Protein AF-I0GXJ2-F1 (afdb_monomer_lite)

pLDDT: mean 88.06, std 14.37, range [41.97, 97.31]

Organism: Actinoplanes missouriensis (strain ATCC 14538 / DSM 43046 / CBS 188.64 / JCM 3121 / NBRC 102363 / NCIMB 12654 / NRRL B-3342 / UNCC 431) (NCBI:txid512565)

Foldseek 3Di:
DDADPNFDKDQLVVLQVVLVPPRHSVNQVVCVVPVVFDWDFDADPVRDTDIITTNVVSNVVVVVVVVVVVVVVPDD

Secondary structure (DSSP, 8-state):
-EEETTEEEE-HHHHHHHH-SS--HHHHHHHHHHS----EEEE-TTS-EEEEEEHHHHHHHHHHHHHHHHHHT---

Radius of gyration: 13.56 Å; chains: 1; bounding box: 38×22×38 Å

Structure (mmCIF, N/CA/C/O backbone):
data_AF-I0GXJ2-F1
#
_entry.id   AF-I0GXJ2-F1
#
loop_
_atom_site.group_PDB
_atom_site.id
_atom_site.type_symbol
_atom_site.label_atom_id
_atom_site.label_alt_id
_atom_site.label_comp_id
_atom_site.label_asym_id
_atom_site.label_entity_id
_atom_site.label_seq_id
_atom_site.pdbx_PDB_ins_code
_atom_site.Cartn_x
_atom_site.Cartn_y
_atom_site.Cartn_z
_atom_site.occupancy
_atom_site.B_iso_or_equiv
_atom_site.auth_seq_id
_atom_site.auth_comp_id
_atom_site.auth_asym_id
_atom_site.auth_atom_id
_atom_site.pdbx_PDB_model_num
ATOM 1 N N . MET A 1 1 ? 8.524 4.784 -6.474 1.00 91.88 1 MET A N 1
ATOM 2 C CA . MET A 1 1 ? 7.328 3.951 -6.748 1.00 91.88 1 MET A CA 1
ATOM 3 C C . MET A 1 1 ? 7.432 3.410 -8.164 1.00 91.88 1 MET A C 1
ATOM 5 O O . MET A 1 1 ? 8.279 3.888 -8.907 1.00 91.88 1 MET A O 1
ATOM 9 N N . ILE A 1 2 ? 6.636 2.408 -8.531 1.00 93.50 2 ILE A N 1
ATOM 10 C CA . ILE A 1 2 ? 6.659 1.798 -9.868 1.00 93.50 2 ILE A CA 1
ATOM 11 C C . ILE A 1 2 ? 5.238 1.680 -10.416 1.00 93.50 2 ILE A C 1
ATOM 13 O O . ILE A 1 2 ? 4.311 1.444 -9.646 1.00 93.50 2 ILE A O 1
ATOM 17 N N . LEU A 1 3 ? 5.062 1.846 -11.724 1.00 93.56 3 LEU A N 1
ATOM 18 C CA . LEU A 1 3 ? 3.783 1.626 -12.395 1.00 93.56 3 LEU A CA 1
ATOM 19 C C . LEU A 1 3 ? 3.740 0.181 -12.909 1.00 93.56 3 L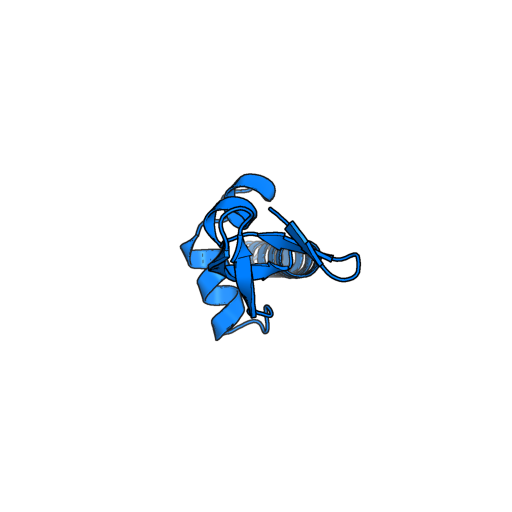EU A C 1
ATOM 21 O O . LEU A 1 3 ? 4.654 -0.238 -13.614 1.00 93.56 3 LEU A O 1
ATOM 25 N N . VAL A 1 4 ? 2.707 -0.574 -12.541 1.00 90.75 4 VAL A N 1
ATOM 26 C CA . VAL A 1 4 ? 2.496 -1.969 -12.958 1.00 90.75 4 VAL A CA 1
ATOM 27 C C . VAL A 1 4 ? 1.044 -2.105 -13.386 1.00 90.75 4 VAL A C 1
ATOM 29 O O . VAL A 1 4 ? 0.153 -1.828 -12.588 1.00 90.75 4 VAL A O 1
ATOM 32 N N . ASP A 1 5 ? 0.814 -2.468 -14.647 1.00 90.19 5 ASP A N 1
ATOM 33 C CA . ASP A 1 5 ? -0.525 -2.645 -15.231 1.00 90.19 5 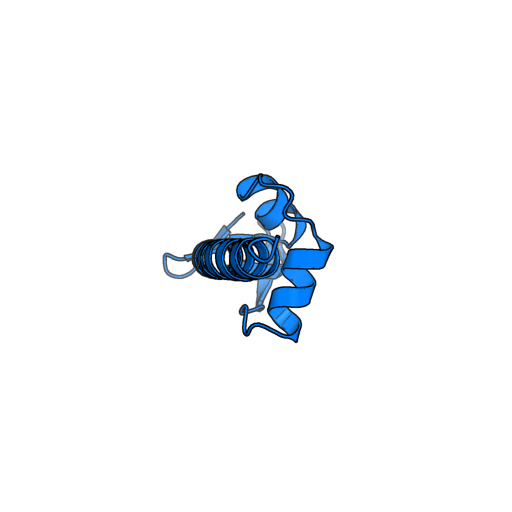ASP A CA 1
ATOM 34 C C . ASP A 1 5 ? -1.475 -1.450 -14.992 1.00 90.19 5 ASP A C 1
ATOM 36 O O . ASP A 1 5 ? -2.658 -1.609 -14.705 1.00 90.19 5 ASP A O 1
ATOM 40 N N . GLY A 1 6 ? -0.941 -0.224 -15.066 1.00 92.94 6 GLY A N 1
ATOM 41 C CA . GLY A 1 6 ? -1.701 1.014 -14.839 1.00 92.94 6 GLY A CA 1
ATOM 42 C C . GLY A 1 6 ? -1.950 1.365 -13.365 1.00 92.94 6 GLY A C 1
ATOM 43 O O . GLY A 1 6 ? -2.530 2.408 -13.074 1.00 92.94 6 GLY A O 1
ATOM 44 N N . GLU A 1 7 ? -1.478 0.548 -12.424 1.00 95.25 7 GLU A N 1
ATOM 45 C CA . GLU A 1 7 ? -1.572 0.790 -10.986 1.00 95.25 7 GLU A CA 1
ATOM 46 C C . GLU A 1 7 ? -0.208 1.221 -10.425 1.00 95.25 7 GLU A C 1
ATOM 48 O O . GLU A 1 7 ? 0.834 0.667 -10.779 1.00 95.25 7 GLU A O 1
ATOM 53 N N . LEU A 1 8 ? -0.179 2.233 -9.552 1.00 96.12 8 LEU A N 1
ATOM 54 C CA . LEU A 1 8 ? 1.065 2.683 -8.925 1.00 96.12 8 LEU A CA 1
ATOM 55 C C . LEU A 1 8 ? 1.339 1.874 -7.654 1.00 96.12 8 LEU A C 1
ATOM 57 O O . LEU A 1 8 ? 0.559 1.905 -6.705 1.00 96.12 8 LEU A O 1
ATOM 61 N N . TRP A 1 9 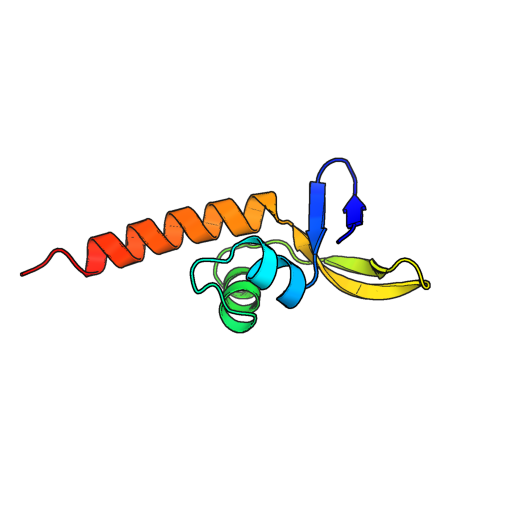? 2.477 1.190 -7.617 1.00 96.69 9 TRP A N 1
ATOM 62 C CA . TRP A 1 9 ? 2.921 0.347 -6.515 1.00 96.69 9 TRP A CA 1
ATOM 63 C C . TRP A 1 9 ? 4.109 0.969 -5.781 1.00 96.69 9 TRP A C 1
ATOM 65 O O . TRP A 1 9 ? 5.141 1.321 -6.362 1.00 96.69 9 TRP A O 1
ATOM 75 N N . GLY A 1 10 ? 4.000 1.058 -4.461 1.00 96.44 10 GLY A N 1
ATOM 76 C CA . GLY A 1 10 ? 5.037 1.600 -3.588 1.00 96.44 10 GLY A CA 1
ATOM 77 C C . GLY A 1 10 ? 5.351 0.668 -2.432 1.00 96.44 10 GLY A C 1
ATOM 78 O O . GLY A 1 10 ? 4.529 -0.148 -2.027 1.00 96.44 10 GLY A O 1
ATOM 79 N N . THR A 1 11 ? 6.544 0.780 -1.867 1.00 96.94 11 THR A N 1
ATOM 80 C CA . THR A 1 11 ? 6.825 0.195 -0.552 1.00 96.94 11 THR A CA 1
ATOM 81 C C . THR A 1 11 ? 5.934 0.836 0.512 1.00 96.94 11 THR A C 1
ATOM 83 O O . THR A 1 11 ? 5.405 1.926 0.320 1.00 96.94 11 THR A O 1
ATOM 86 N N . ALA A 1 12 ? 5.798 0.203 1.679 1.00 96.69 12 ALA A N 1
ATOM 87 C CA . ALA A 1 12 ? 4.995 0.775 2.765 1.00 96.69 12 ALA A CA 1
ATOM 88 C C . ALA A 1 12 ? 5.450 2.189 3.180 1.00 96.69 12 ALA A C 1
ATOM 90 O O . ALA A 1 12 ? 4.622 2.981 3.614 1.00 96.69 12 ALA A O 1
ATOM 91 N N . ARG A 1 13 ? 6.745 2.504 3.027 1.00 96.38 13 ARG A N 1
ATOM 92 C CA . ARG A 1 13 ? 7.282 3.852 3.240 1.00 96.38 13 ARG A CA 1
ATOM 93 C C . ARG A 1 13 ? 6.809 4.820 2.165 1.00 96.38 13 ARG A C 1
ATOM 95 O O . ARG A 1 13 ? 6.192 5.812 2.505 1.00 96.38 13 ARG A O 1
ATOM 102 N N . GLU A 1 14 ? 7.016 4.484 0.894 1.00 96.69 14 GLU A N 1
ATOM 103 C CA . GLU A 1 14 ? 6.580 5.332 -0.225 1.00 96.69 14 GLU A CA 1
ATOM 104 C C . GLU A 1 14 ? 5.069 5.603 -0.183 1.00 96.69 14 GLU A C 1
ATOM 106 O O . GLU A 1 14 ? 4.634 6.713 -0.452 1.00 96.69 14 GLU A O 1
ATOM 111 N N . ILE A 1 15 ? 4.266 4.602 0.188 1.00 96.69 15 ILE A N 1
ATOM 112 C CA . ILE A 1 15 ? 2.811 4.744 0.324 1.00 96.69 15 ILE A CA 1
ATOM 113 C C . ILE A 1 15 ? 2.455 5.676 1.485 1.00 96.69 15 ILE A C 1
ATOM 115 O O . ILE A 1 15 ? 1.605 6.544 1.325 1.00 96.69 15 ILE A O 1
ATOM 119 N N . ALA A 1 16 ? 3.096 5.513 2.644 1.00 95.62 16 ALA A N 1
ATOM 120 C CA . ALA A 1 16 ? 2.872 6.383 3.795 1.00 95.62 16 ALA A CA 1
ATOM 121 C C . ALA A 1 16 ? 3.261 7.839 3.490 1.00 95.62 16 ALA A C 1
ATOM 123 O O . ALA A 1 16 ? 2.470 8.746 3.741 1.00 95.62 16 ALA A O 1
ATOM 124 N N . ASP A 1 17 ? 4.432 8.036 2.878 1.00 95.38 17 ASP A N 1
ATOM 125 C CA . ASP A 1 17 ? 4.940 9.349 2.479 1.00 95.38 17 ASP A CA 1
ATOM 126 C C . ASP A 1 17 ? 3.998 10.014 1.457 1.00 95.38 17 ASP A C 1
ATOM 128 O O . ASP A 1 17 ? 3.686 11.195 1.583 1.00 95.38 17 ASP A O 1
ATOM 132 N N . GLN A 1 18 ? 3.479 9.247 0.490 1.00 95.69 18 GLN A N 1
ATOM 133 C CA . GLN A 1 18 ? 2.558 9.752 -0.533 1.00 95.69 18 GLN A CA 1
ATOM 134 C C . GLN A 1 18 ? 1.174 10.113 0.024 1.00 95.69 18 GLN A C 1
ATOM 136 O O . GLN A 1 18 ? 0.536 11.034 -0.483 1.00 95.69 18 GLN A O 1
ATOM 141 N N . LEU A 1 19 ? 0.685 9.380 1.028 1.00 92.75 19 LEU A N 1
ATOM 142 C CA . LEU A 1 19 ? -0.618 9.649 1.637 1.00 92.75 19 LEU A CA 1
ATOM 143 C C . LEU A 1 19 ? -0.562 10.795 2.656 1.00 92.75 19 LEU A C 1
ATOM 145 O O . LEU A 1 19 ? -1.575 11.452 2.844 1.00 92.75 19 LEU A O 1
ATOM 149 N N . GLY A 1 20 ? 0.580 11.054 3.307 1.00 82.62 20 GLY A N 1
ATOM 150 C CA . GLY A 1 20 ? 0.880 12.282 4.069 1.00 82.62 20 GLY A CA 1
ATOM 151 C C . GLY A 1 20 ? 0.040 12.582 5.329 1.00 82.62 20 GLY A C 1
ATOM 152 O O . GLY A 1 20 ? 0.480 13.328 6.200 1.00 82.62 20 GLY A O 1
ATOM 153 N N . HIS A 1 21 ? -1.142 11.988 5.496 1.00 78.94 21 HIS A N 1
ATOM 154 C CA . HIS A 1 21 ? -2.144 12.343 6.511 1.00 78.94 21 HIS A CA 1
ATOM 155 C C . HIS A 1 21 ? -1.988 11.591 7.846 1.00 78.94 21 HIS A C 1
ATOM 157 O O . HIS A 1 21 ? -2.961 11.131 8.437 1.00 78.94 21 HIS A O 1
ATOM 163 N N . GLY A 1 22 ? -0.755 11.420 8.330 1.00 83.56 22 GLY A N 1
ATOM 164 C CA . GLY A 1 22 ? -0.487 10.615 9.533 1.00 83.56 22 GLY A CA 1
ATOM 165 C C . GLY A 1 22 ? -0.549 9.103 9.286 1.00 83.56 22 GLY A C 1
ATOM 166 O O . GLY A 1 22 ? -0.504 8.303 10.224 1.00 83.56 22 GLY A O 1
ATOM 167 N N . VAL A 1 23 ? -0.601 8.693 8.017 1.00 91.56 23 VAL A N 1
ATOM 168 C CA . VAL A 1 23 ? -0.412 7.299 7.625 1.00 91.56 23 VAL A CA 1
ATOM 169 C C . VAL A 1 23 ? 1.022 6.898 7.937 1.00 91.56 23 VAL A C 1
ATOM 171 O O . VAL A 1 23 ? 1.975 7.517 7.476 1.00 91.56 23 VAL A O 1
ATOM 174 N N . THR A 1 24 ? 1.185 5.833 8.717 1.00 95.00 24 THR A N 1
ATOM 175 C CA . THR A 1 24 ? 2.503 5.286 9.050 1.00 95.00 24 THR A CA 1
ATOM 176 C C . THR A 1 24 ? 2.791 4.029 8.239 1.00 95.00 24 THR A C 1
ATOM 178 O O . THR A 1 24 ? 1.884 3.313 7.814 1.00 95.00 24 THR A O 1
ATOM 181 N N . ILE A 1 25 ? 4.072 3.672 8.125 1.00 96.44 25 ILE A N 1
ATOM 182 C CA . ILE A 1 25 ? 4.513 2.381 7.565 1.00 96.44 25 ILE A CA 1
ATOM 183 C C . ILE A 1 25 ? 3.779 1.210 8.240 1.00 96.44 25 ILE A C 1
ATOM 185 O O . ILE A 1 25 ? 3.428 0.222 7.591 1.00 96.44 25 ILE A O 1
ATOM 189 N N . ARG A 1 26 ? 3.533 1.320 9.554 1.00 95.06 26 ARG A N 1
ATOM 190 C CA . ARG A 1 26 ? 2.800 0.318 10.335 1.00 95.06 26 ARG A CA 1
ATOM 191 C C . ARG A 1 26 ? 1.339 0.219 9.901 1.00 95.06 26 ARG A C 1
ATOM 193 O O . ARG A 1 26 ? 0.854 -0.899 9.770 1.00 95.06 26 ARG A O 1
ATOM 200 N N . ALA A 1 27 ? 0.671 1.344 9.648 1.00 93.75 27 ALA A N 1
ATOM 201 C CA . ALA A 1 27 ? -0.707 1.362 9.162 1.00 93.75 27 ALA A CA 1
ATOM 202 C C . ALA A 1 27 ? -0.828 0.656 7.805 1.00 93.75 27 ALA A C 1
ATOM 204 O O . ALA A 1 27 ? -1.636 -0.257 7.669 1.00 93.75 27 ALA A O 1
ATOM 205 N N . VAL A 1 28 ? 0.057 0.969 6.851 1.00 95.25 28 VAL A N 1
ATOM 206 C CA . VAL A 1 28 ? 0.061 0.317 5.527 1.00 95.25 28 VAL A CA 1
ATOM 207 C C . VAL A 1 28 ? 0.240 -1.200 5.649 1.00 95.25 28 VAL A C 1
ATOM 209 O O . VAL A 1 28 ? -0.473 -1.974 5.013 1.00 95.25 28 VAL A O 1
ATOM 212 N N . ARG A 1 29 ? 1.160 -1.653 6.511 1.00 95.81 29 ARG A N 1
ATOM 213 C CA . ARG A 1 29 ? 1.358 -3.090 6.772 1.00 95.81 29 ARG A CA 1
ATOM 214 C C . ARG A 1 29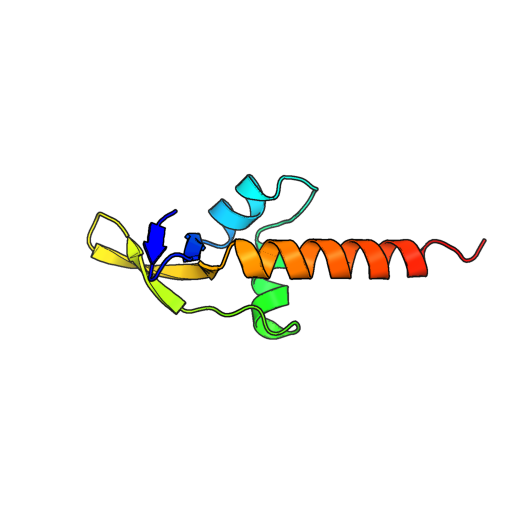 ? 0.141 -3.736 7.432 1.00 95.81 29 ARG A C 1
ATOM 216 O O . ARG A 1 29 ? -0.204 -4.856 7.075 1.00 95.81 29 ARG A O 1
ATOM 223 N N . TYR A 1 30 ? -0.493 -3.045 8.378 1.00 94.75 30 TYR A N 1
ATOM 224 C CA . TYR A 1 30 ? -1.705 -3.517 9.043 1.00 94.75 30 TYR A CA 1
ATOM 225 C C . TYR A 1 30 ? -2.858 -3.684 8.047 1.00 94.75 30 TYR A C 1
ATOM 227 O O . TYR A 1 30 ? -3.495 -4.734 8.032 1.00 94.75 30 TYR A O 1
ATOM 235 N N . TRP A 1 31 ? -3.060 -2.723 7.143 1.00 94.94 31 TRP A N 1
ATOM 236 C CA . TRP A 1 31 ? -4.089 -2.825 6.107 1.00 94.94 31 TRP A CA 1
ATOM 237 C C . TRP A 1 31 ? -3.906 -4.053 5.214 1.00 94.94 31 TRP A C 1
ATOM 239 O O . TRP A 1 31 ? -4.886 -4.672 4.806 1.00 94.94 31 TRP A O 1
ATOM 249 N N . ALA A 1 32 ? -2.660 -4.450 4.949 1.00 95.25 32 ALA A N 1
ATOM 250 C CA . ALA A 1 32 ? -2.367 -5.640 4.154 1.00 95.25 32 ALA A CA 1
ATOM 251 C C . ALA A 1 32 ? -2.559 -6.962 4.899 1.00 95.25 32 ALA A C 1
ATOM 253 O O . ALA A 1 32 ? -2.642 -8.013 4.264 1.00 95.25 32 ALA A O 1
ATOM 254 N N . SER A 1 33 ? -2.600 -6.927 6.228 1.00 93.62 33 SER A N 1
ATOM 255 C CA . SER A 1 33 ? -2.879 -8.106 7.047 1.00 93.62 33 SER A CA 1
ATOM 256 C C . SER A 1 33 ? -4.364 -8.250 7.373 1.00 93.62 33 SER A C 1
ATOM 258 O O . SER A 1 33 ? -4.839 -9.373 7.462 1.00 93.62 33 SER A O 1
ATOM 260 N N . ASP A 1 34 ? -5.080 -7.137 7.549 1.00 92.44 34 ASP A N 1
ATOM 261 C CA . ASP A 1 34 ? -6.392 -7.134 8.214 1.00 92.44 34 ASP A CA 1
ATOM 262 C C . ASP A 1 34 ? -7.506 -6.443 7.407 1.00 92.44 34 ASP A C 1
ATOM 264 O O . ASP A 1 34 ? -8.683 -6.645 7.675 1.00 92.44 34 ASP A O 1
ATOM 268 N N . GLN A 1 35 ? -7.161 -5.630 6.401 1.00 89.75 35 GLN A N 1
ATOM 269 C CA . GLN A 1 35 ? -8.121 -4.791 5.658 1.00 89.75 35 GLN A CA 1
ATOM 270 C C . GLN A 1 35 ? -8.133 -5.083 4.155 1.00 89.75 35 GLN A C 1
ATOM 272 O O . GLN A 1 35 ? -8.670 -4.315 3.361 1.00 89.75 35 GLN A O 1
ATOM 277 N N . GLY A 1 36 ? -7.509 -6.189 3.746 1.00 93.06 36 GLY A N 1
ATOM 278 C CA . GLY A 1 36 ? -7.512 -6.641 2.357 1.00 93.06 36 GLY A CA 1
ATOM 279 C C . GLY A 1 36 ? -6.630 -5.830 1.403 1.00 93.06 36 GLY A C 1
ATOM 280 O O . GLY A 1 36 ? -6.759 -6.000 0.189 1.00 93.06 36 GLY A O 1
ATOM 281 N N . LEU A 1 37 ? -5.720 -4.973 1.895 1.00 95.75 37 LEU A N 1
ATOM 282 C CA . LEU A 1 37 ? -4.753 -4.297 1.022 1.00 95.75 37 LEU A CA 1
ATOM 283 C C . LEU A 1 37 ? -3.857 -5.335 0.335 1.00 95.75 37 LEU A C 1
ATOM 285 O O . LEU A 1 37 ? -3.173 -6.126 0.990 1.00 95.75 37 LEU A O 1
ATOM 289 N N . ARG A 1 38 ? -3.828 -5.316 -1.000 1.00 96.38 38 ARG A N 1
ATOM 290 C CA . ARG A 1 38 ? -2.986 -6.235 -1.768 1.00 96.38 38 ARG A CA 1
ATOM 291 C C . ARG A 1 38 ? -1.511 -5.950 -1.489 1.00 96.38 38 ARG A C 1
ATOM 293 O O . ARG A 1 38 ? -1.093 -4.806 -1.318 1.00 96.38 38 ARG A O 1
ATOM 300 N N . LYS A 1 39 ? -0.705 -7.008 -1.486 1.00 95.94 39 LYS A N 1
ATOM 301 C CA . LYS A 1 39 ? 0.755 -6.921 -1.426 1.00 95.94 39 LYS A CA 1
ATOM 302 C C . LYS A 1 39 ? 1.362 -7.851 -2.460 1.00 95.94 39 LYS A C 1
ATOM 304 O O . LYS A 1 39 ? 0.905 -8.979 -2.619 1.00 95.94 39 LYS A O 1
ATOM 309 N N . ALA A 1 40 ? 2.400 -7.383 -3.133 1.00 95.38 40 ALA A N 1
ATOM 310 C CA . ALA A 1 40 ? 3.139 -8.161 -4.115 1.00 95.38 40 ALA A CA 1
ATOM 311 C C . ALA A 1 40 ? 4.638 -7.933 -3.932 1.00 95.38 40 ALA A C 1
ATOM 313 O O . ALA A 1 40 ? 5.071 -6.882 -3.454 1.00 95.38 40 ALA A O 1
ATOM 314 N N . ARG A 1 41 ? 5.441 -8.931 -4.298 1.00 95.50 41 ARG A N 1
ATOM 315 C CA . ARG A 1 41 ? 6.897 -8.799 -4.330 1.00 95.50 41 ARG A CA 1
ATOM 316 C C . ARG A 1 41 ? 7.296 -8.407 -5.748 1.00 95.50 41 ARG A C 1
ATOM 318 O O . ARG A 1 41 ? 7.190 -9.225 -6.651 1.00 95.50 41 ARG A O 1
ATOM 325 N N . ILE A 1 42 ? 7.717 -7.158 -5.927 1.00 93.31 42 ILE A N 1
ATOM 326 C CA . ILE A 1 42 ? 8.044 -6.585 -7.235 1.00 93.31 42 ILE A CA 1
ATOM 327 C C . ILE A 1 42 ? 9.452 -6.002 -7.177 1.00 93.31 42 ILE A C 1
ATOM 329 O O . ILE A 1 42 ? 9.820 -5.339 -6.200 1.00 93.31 42 ILE A O 1
ATOM 333 N N . ALA A 1 43 ? 10.242 -6.274 -8.212 1.00 92.56 43 ALA A N 1
ATOM 334 C CA . ALA A 1 43 ? 11.583 -5.731 -8.339 1.00 92.56 43 ALA A CA 1
ATOM 335 C C . ALA A 1 43 ? 11.553 -4.198 -8.437 1.00 92.56 43 ALA A C 1
ATOM 337 O O . ALA A 1 43 ? 10.640 -3.609 -9.016 1.00 92.56 43 ALA A O 1
ATOM 338 N N . ASP A 1 44 ? 12.533 -3.540 -7.825 1.00 87.62 44 ASP A N 1
ATOM 339 C CA . ASP A 1 44 ? 12.810 -2.131 -8.089 1.00 87.62 44 ASP A CA 1
ATOM 340 C C . ASP A 1 44 ? 13.609 -1.944 -9.392 1.00 87.62 44 ASP A C 1
ATOM 342 O O . ASP A 1 44 ? 13.929 -2.907 -10.089 1.00 87.62 44 ASP A O 1
ATOM 346 N N . GLY A 1 45 ? 13.958 -0.694 -9.714 1.00 83.94 45 GLY A N 1
ATOM 347 C CA . GLY A 1 45 ? 14.776 -0.369 -10.889 1.00 83.94 45 GLY A CA 1
ATOM 348 C C . GLY A 1 45 ? 16.188 -0.974 -10.875 1.00 83.94 45 GLY A C 1
ATOM 349 O O . GLY A 1 45 ? 16.863 -0.943 -11.896 1.00 83.94 45 GLY A O 1
ATOM 350 N N . HIS A 1 46 ? 16.630 -1.551 -9.752 1.00 87.81 46 HIS A N 1
ATOM 351 C CA . HIS A 1 46 ? 17.902 -2.262 -9.611 1.00 87.81 46 HIS A CA 1
ATOM 352 C C . HIS A 1 46 ? 17.725 -3.789 -9.576 1.00 87.81 46 HIS A C 1
ATOM 354 O O . HIS A 1 46 ? 18.664 -4.510 -9.238 1.00 87.81 46 HIS A O 1
ATOM 360 N N . GLY A 1 47 ? 16.526 -4.298 -9.877 1.00 89.56 47 GLY A N 1
ATOM 361 C CA . GLY A 1 47 ? 16.228 -5.729 -9.861 1.00 89.56 47 GLY A CA 1
ATOM 362 C C . GLY A 1 47 ? 16.054 -6.321 -8.459 1.00 89.56 47 GLY A C 1
ATOM 363 O O . GLY A 1 47 ? 15.891 -7.534 -8.327 1.00 89.56 47 GLY A O 1
ATOM 364 N N . ARG A 1 48 ? 16.072 -5.512 -7.391 1.00 90.56 48 ARG A N 1
ATOM 365 C CA . ARG A 1 48 ? 15.941 -6.023 -6.021 1.00 90.56 48 ARG A CA 1
ATOM 366 C C . ARG A 1 48 ? 14.465 -6.242 -5.692 1.00 90.56 48 ARG A C 1
ATOM 368 O O . ARG A 1 48 ? 13.683 -5.291 -5.764 1.00 90.56 48 ARG A O 1
ATOM 375 N N . PRO A 1 49 ? 14.051 -7.461 -5.302 1.00 92.81 49 PRO A N 1
ATOM 376 C CA . PRO A 1 49 ? 12.658 -7.738 -4.986 1.00 92.81 49 PRO A CA 1
ATOM 377 C C . PRO A 1 49 ? 12.248 -7.031 -3.691 1.00 92.81 49 PRO A C 1
ATOM 379 O O . PRO A 1 49 ? 12.802 -7.292 -2.623 1.00 92.81 49 PRO A O 1
ATOM 382 N N . GLN A 1 50 ? 11.228 -6.176 -3.761 1.00 94.75 50 GLN A N 1
ATOM 383 C CA . GLN A 1 50 ? 10.683 -5.471 -2.602 1.00 94.75 50 GLN A CA 1
ATOM 384 C C . GLN A 1 50 ? 9.184 -5.737 -2.452 1.00 94.75 50 GLN A C 1
ATOM 386 O O . GLN A 1 50 ? 8.466 -5.913 -3.434 1.00 94.75 50 GLN A O 1
ATOM 391 N N . VAL A 1 51 ? 8.694 -5.775 -1.209 1.00 96.38 51 VAL A N 1
ATOM 392 C CA . VAL A 1 51 ? 7.249 -5.859 -0.954 1.00 96.38 51 VAL A CA 1
ATOM 393 C C . VAL A 1 51 ? 6.635 -4.492 -1.214 1.00 96.38 51 VAL A C 1
ATOM 395 O O . VAL A 1 51 ? 6.998 -3.506 -0.566 1.00 96.38 51 VAL A O 1
ATOM 398 N N . ARG A 1 52 ? 5.697 -4.453 -2.153 1.00 97.25 52 ARG A N 1
ATOM 399 C CA . ARG A 1 52 ? 4.982 -3.255 -2.567 1.00 97.25 52 ARG A CA 1
ATOM 400 C C . ARG A 1 52 ? 3.480 -3.434 -2.407 1.00 97.25 52 ARG A C 1
ATOM 402 O O . ARG A 1 52 ? 2.965 -4.552 -2.418 1.00 97.25 52 ARG A O 1
ATOM 409 N N . TYR A 1 53 ? 2.809 -2.303 -2.280 1.00 97.12 53 TYR A N 1
ATOM 410 C CA . TYR A 1 53 ? 1.379 -2.162 -2.081 1.00 97.12 53 TYR A CA 1
ATOM 411 C C . TYR A 1 53 ? 0.844 -1.172 -3.120 1.00 97.12 53 TYR A C 1
ATOM 413 O O . TYR A 1 53 ? 1.558 -0.222 -3.468 1.00 97.12 53 TYR A O 1
ATOM 421 N N . PRO A 1 54 ? -0.383 -1.365 -3.613 1.00 97.31 54 PRO A N 1
ATOM 422 C CA . PRO A 1 54 ? -0.987 -0.454 -4.566 1.00 97.31 54 PRO A CA 1
ATOM 423 C C . PRO A 1 54 ? -1.467 0.831 -3.882 1.00 97.31 54 PRO A C 1
ATOM 425 O O . PRO A 1 54 ? -2.244 0.789 -2.924 1.00 97.31 54 PRO A O 1
ATOM 428 N N . LEU A 1 55 ? -1.039 1.986 -4.398 1.00 96.75 55 LEU A N 1
ATOM 429 C CA . LEU A 1 55 ? -1.386 3.305 -3.862 1.00 96.75 55 LEU A CA 1
ATOM 430 C C . LEU A 1 55 ? -2.888 3.574 -3.928 1.00 96.75 55 LEU A C 1
ATOM 432 O O . LEU A 1 55 ? -3.471 4.020 -2.944 1.00 96.75 55 LEU A O 1
ATOM 436 N N . GLY A 1 56 ? -3.523 3.282 -5.065 1.00 95.81 56 GLY A N 1
ATOM 437 C CA . GLY A 1 56 ? -4.948 3.558 -5.258 1.00 95.81 56 GLY A CA 1
ATOM 438 C C . GLY A 1 56 ? -5.845 2.765 -4.306 1.00 95.81 56 GLY A C 1
ATOM 439 O O . GLY A 1 56 ? -6.891 3.256 -3.882 1.00 95.81 56 GLY A O 1
ATOM 440 N N . GLN A 1 57 ? -5.440 1.548 -3.934 1.00 95.75 57 GLN A N 1
ATOM 441 C CA . GLN A 1 57 ? -6.150 0.764 -2.925 1.00 95.75 57 GLN A CA 1
ATOM 442 C C . GLN A 1 57 ? -5.837 1.257 -1.506 1.00 95.75 57 GLN A C 1
ATOM 444 O O . GLN A 1 57 ? -6.749 1.385 -0.694 1.00 95.75 57 GLN A O 1
ATOM 449 N N . ALA A 1 58 ? -4.571 1.571 -1.209 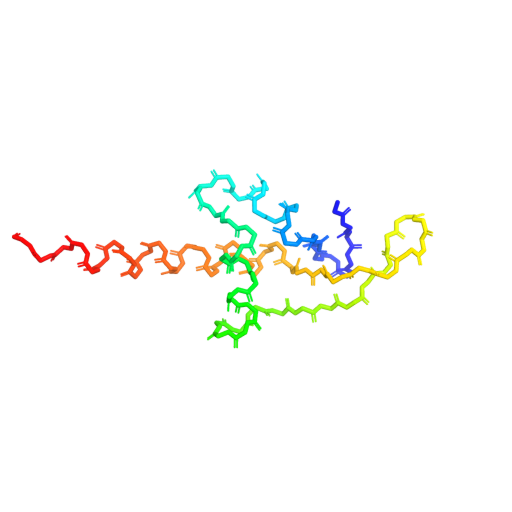1.00 95.56 58 ALA A N 1
ATOM 450 C CA . ALA A 1 58 ? -4.176 2.106 0.094 1.00 95.56 58 ALA A CA 1
ATOM 451 C C . ALA A 1 58 ? -4.883 3.435 0.407 1.00 95.56 58 ALA A C 1
ATOM 453 O O . ALA A 1 58 ? -5.339 3.626 1.528 1.00 95.56 58 ALA A O 1
ATOM 454 N N . SER A 1 59 ? -5.040 4.312 -0.590 1.00 94.94 59 SER A N 1
ATOM 455 C CA . SER A 1 59 ? -5.790 5.566 -0.464 1.00 94.94 59 SER A CA 1
ATOM 456 C C . SER A 1 59 ? -7.267 5.331 -0.139 1.00 94.94 59 SER A C 1
ATOM 458 O O . SER A 1 59 ? -7.807 5.994 0.738 1.00 94.94 59 SER A O 1
ATOM 460 N N . ARG A 1 60 ? -7.918 4.346 -0.775 1.00 94.06 60 ARG A N 1
ATOM 461 C CA . ARG A 1 60 ? -9.310 3.987 -0.453 1.00 94.06 60 ARG A CA 1
ATOM 462 C C . ARG A 1 60 ? -9.462 3.504 0.988 1.00 94.06 60 ARG A C 1
ATOM 464 O O . ARG A 1 60 ? -10.345 3.975 1.695 1.00 94.06 60 ARG A O 1
ATOM 471 N N . ILE A 1 61 ? -8.572 2.618 1.437 1.00 93.25 61 ILE A N 1
ATOM 472 C CA . ILE A 1 61 ? -8.591 2.112 2.818 1.00 93.25 61 ILE A CA 1
ATOM 473 C C . ILE A 1 61 ? -8.306 3.235 3.820 1.00 93.25 61 ILE A C 1
ATOM 475 O O . ILE A 1 61 ? -8.927 3.267 4.879 1.00 93.25 61 ILE A O 1
ATOM 479 N N . GLU A 1 62 ? -7.397 4.161 3.507 1.00 92.25 62 GLU A N 1
ATOM 480 C CA . GLU A 1 62 ? -7.134 5.333 4.349 1.00 92.25 62 GLU A CA 1
ATOM 481 C C . GLU A 1 62 ? -8.399 6.174 4.539 1.00 92.25 62 GLU A C 1
ATOM 483 O O . GLU A 1 62 ? -8.774 6.433 5.682 1.00 92.25 62 GLU A O 1
ATOM 488 N N . LEU A 1 63 ? -9.102 6.499 3.450 1.00 90.50 63 LEU A N 1
ATOM 489 C CA . LEU A 1 63 ? -10.351 7.260 3.498 1.00 90.50 63 LEU A CA 1
ATOM 490 C C . LEU A 1 63 ? -11.427 6.538 4.320 1.00 90.50 63 LEU A C 1
ATOM 492 O O . LEU A 1 63 ? -12.052 7.147 5.188 1.00 90.50 63 LEU A O 1
ATOM 496 N N . GLU A 1 64 ? -11.605 5.231 4.111 1.00 89.75 64 GLU A N 1
ATOM 497 C CA . GLU A 1 64 ? -12.545 4.421 4.894 1.00 89.75 64 GLU A CA 1
ATOM 498 C C . GLU A 1 64 ? -12.178 4.378 6.383 1.00 89.75 64 GLU A C 1
ATOM 500 O O . GLU A 1 64 ? -13.046 4.467 7.250 1.00 89.75 64 GLU A O 1
ATOM 505 N N . MET A 1 65 ? -10.893 4.231 6.707 1.00 84.31 65 MET A N 1
ATOM 506 C CA . MET A 1 65 ? -10.422 4.178 8.091 1.00 84.31 65 MET A CA 1
ATOM 507 C C . MET A 1 65 ? -10.545 5.518 8.794 1.00 84.31 65 MET A C 1
ATOM 509 O O . MET A 1 65 ? -10.876 5.564 9.980 1.00 84.31 65 MET A O 1
ATOM 513 N N . ARG A 1 66 ? -10.304 6.604 8.065 1.00 82.56 66 ARG A N 1
ATOM 514 C CA . ARG A 1 66 ? -10.497 7.958 8.560 1.00 82.56 66 ARG A CA 1
ATOM 515 C C . ARG A 1 66 ? -11.965 8.223 8.864 1.00 82.56 66 ARG A C 1
ATOM 517 O O . ARG A 1 66 ? -12.257 8.764 9.929 1.00 82.56 66 ARG A O 1
ATOM 524 N N . ASP A 1 67 ? -12.874 7.784 7.997 1.00 79.88 67 ASP A N 1
ATOM 525 C CA . ASP A 1 67 ? -14.315 7.876 8.240 1.00 79.88 67 ASP A CA 1
ATOM 526 C C . ASP A 1 67 ? -14.731 7.037 9.461 1.00 79.88 67 ASP A C 1
ATOM 528 O O . ASP A 1 67 ? -15.287 7.572 10.418 1.00 79.88 67 ASP A O 1
ATOM 532 N N . ARG A 1 68 ? -14.327 5.759 9.540 1.00 74.12 68 ARG A N 1
ATOM 533 C CA . ARG A 1 68 ? -14.608 4.892 10.708 1.00 74.12 68 ARG A CA 1
ATOM 534 C C . ARG A 1 68 ? -14.028 5.442 12.019 1.00 74.12 68 ARG A C 1
ATOM 536 O O . ARG A 1 68 ? -14.658 5.330 13.074 1.00 74.12 68 ARG A O 1
ATOM 543 N N . GLY A 1 69 ? -12.827 6.018 11.972 1.00 62.28 69 GLY A N 1
ATOM 544 C CA . GLY A 1 69 ? -12.186 6.684 13.106 1.00 62.28 69 GLY A CA 1
ATOM 545 C C . GLY A 1 69 ? -12.916 7.962 13.523 1.00 62.28 69 GLY A C 1
ATOM 546 O O . GLY A 1 69 ? -13.090 8.204 14.716 1.00 62.28 69 GLY A O 1
ATOM 547 N N . SER A 1 70 ? -13.415 8.734 12.553 1.00 54.53 70 SER A N 1
ATOM 548 C CA . SER A 1 70 ? -14.237 9.926 12.787 1.00 54.53 70 SER A CA 1
ATOM 549 C C . SER A 1 70 ? -15.605 9.572 13.386 1.00 54.53 70 SER A C 1
ATOM 551 O O . SER A 1 70 ? -16.049 10.227 14.329 1.00 54.53 70 SER A O 1
ATOM 553 N N . VAL A 1 71 ? -16.228 8.476 12.939 1.00 51.62 71 VAL A N 1
ATOM 554 C CA . VAL A 1 71 ? -17.499 7.970 13.486 1.00 51.62 71 VAL A CA 1
ATOM 55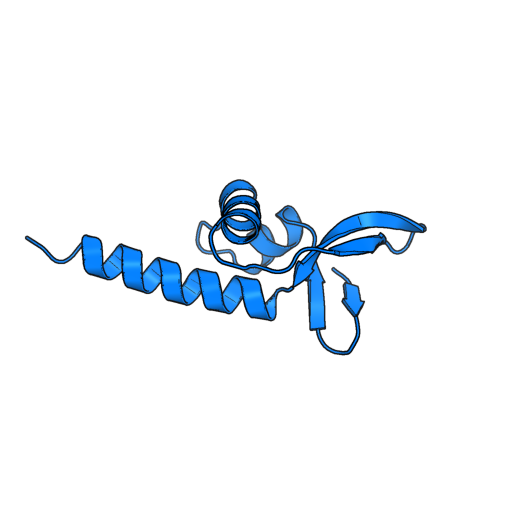5 C C . VAL A 1 71 ? -17.345 7.508 14.941 1.00 51.62 71 VAL A C 1
ATOM 557 O O . VAL A 1 71 ? -18.218 7.784 15.763 1.00 51.62 71 VAL A O 1
ATOM 560 N N . ARG A 1 72 ? -16.218 6.881 15.318 1.00 49.94 72 ARG A N 1
ATOM 561 C CA . ARG A 1 72 ? -15.936 6.531 16.729 1.00 49.94 72 ARG A CA 1
ATOM 562 C C . ARG A 1 72 ? -15.700 7.743 17.638 1.00 49.94 72 ARG A C 1
ATOM 564 O O . ARG A 1 72 ? -15.864 7.604 18.845 1.00 49.94 72 ARG A O 1
ATOM 571 N N . GLY A 1 73 ? -15.343 8.903 17.085 1.00 46.38 73 GLY A N 1
ATOM 572 C CA . GLY A 1 73 ? -15.134 10.148 17.833 1.00 46.38 73 GLY A CA 1
ATOM 573 C C . GLY A 1 73 ? -16.398 10.986 18.063 1.00 46.38 73 GLY A C 1
ATOM 574 O O . GLY A 1 73 ? -16.347 11.953 18.815 1.00 46.38 73 GLY A O 1
ATOM 575 N N . ARG A 1 74 ? -17.537 10.636 17.447 1.00 42.41 74 ARG A N 1
ATOM 576 C CA . ARG A 1 74 ? -18.794 11.404 17.530 1.00 42.41 74 ARG A CA 1
ATOM 577 C C . ARG A 1 74 ? -19.799 10.773 18.501 1.00 42.41 74 ARG A C 1
ATOM 579 O O . ARG A 1 74 ? -20.944 10.501 18.150 1.00 42.41 74 ARG A O 1
ATOM 586 N N . ARG A 1 75 ? -19.349 10.519 19.729 1.00 41.97 75 ARG A N 1
ATOM 587 C CA . ARG A 1 75 ? -20.197 10.255 20.901 1.00 41.97 75 ARG A CA 1
ATOM 588 C C . ARG A 1 75 ? -19.662 11.086 22.068 1.00 41.97 75 ARG A C 1
ATOM 590 O O . ARG A 1 75 ? -18.948 10.560 22.915 1.00 41.97 75 ARG A O 1
ATOM 597 N N . SER A 1 76 ? -20.012 12.367 22.059 1.00 42.09 76 SER A N 1
ATOM 598 C CA . SER A 1 76 ? -19.928 13.281 23.200 1.00 42.09 76 SER A CA 1
ATOM 599 C C . SER A 1 76 ? -21.143 14.189 23.159 1.00 42.09 76 SER A C 1
ATOM 601 O O . SER A 1 76 ? -21.404 14.715 22.052 1.00 42.09 76 SER A O 1
#

Sequence (76 aa):
MILVDGELWGTAREIADQLGHGVTIRAVRYWASDQGLRKARIADGHGRPQVRYPLGQASRIELEMRDRGSVRGRRS